Protein AF-A0A953B4J7-F1 (afdb_monomer)

Sequence (90 aa):
ARDGSAAFNTPADAAKAGAITWNYGNFITLVINFLIVAGAVFLLVRLMNKMREPGTKEPDKKDCPACAMQIPFKAVRCPYCTTELTRVVG

Nearest PDB structures (foldseek):
  7mnu-as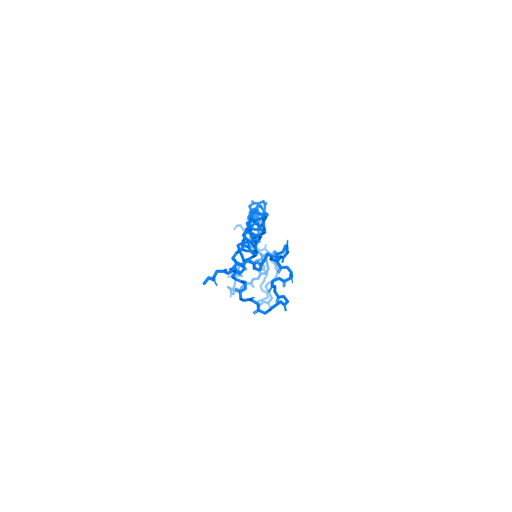sembly1_B  TM=7.026E-01  e=1.781E-01  Homo sapiens
  7mo5-assembly1_B  TM=6.550E-01  e=1.425E-01  Rattus norvegicus
  4xxb-assembly1_B  TM=5.946E-01  e=4.037E-01  Homo sapiens
  7uhy-assembly1_B-2  TM=3.809E-01  e=5.857E-01  Homo sapiens
  7m4v-assembly1_Z  TM=4.111E-01  e=9.901E+00  Acinetobacter baumannii AB0057

Secondary structure (DSSP, 8-state):
--------SSHHHHHHTT-----HHHHHHHHHHHHHHHHHHHHHHHHHHHHS-------SEEE-TTT--EEETT-SB-TTT--B-TT---

Mean predicted aligned error: 16.66 Å

Solvent-accessible surface area (backbone atoms only — not comparable to full-atom values): 5806 Å² total; per-residue (Å²): 133,88,80,96,66,85,78,59,91,42,76,70,57,38,57,73,69,71,49,86,72,81,55,57,67,60,52,50,52,52,53,51,51,51,52,52,53,52,49,52,52,49,51,50,53,51,50,53,58,61,70,46,56,88,67,73,73,66,62,66,54,39,69,37,94,88,76,68,46,81,38,55,59,85,51,54,53,42,92,87,76,66,48,74,46,82,84,74,87,130

pLDDT: mean 75.39, std 15.58, range [40.34, 96.56]

Radius of gyration: 32.68 Å; Cα contacts (8 Å, |Δi|>4): 45; chains: 1; bounding box: 55×32×88 Å

Foldseek 3Di:
DDDPDPPPVDPVSCVVVVHPPPPPVVVVVVVVVVVVVVVVVVVVVVVVVVVPPVPDPPPQWDADPVPRDTDGPPDQADPPPRDGPVPDDD

Structure (mmCIF, N/CA/C/O backbone):
data_AF-A0A953B4J7-F1
#
_entry.id   AF-A0A953B4J7-F1
#
loop_
_atom_site.group_PDB
_atom_site.id
_atom_site.type_symbol
_atom_site.label_atom_id
_atom_site.label_alt_id
_atom_site.label_comp_id
_atom_site.label_asym_id
_atom_site.label_entity_id
_atom_site.label_seq_id
_atom_site.pdbx_PDB_ins_code
_atom_site.Cartn_x
_atom_site.Cartn_y
_atom_site.Cartn_z
_atom_site.occupancy
_atom_site.B_iso_or_equiv
_atom_site.auth_seq_id
_atom_site.auth_comp_id
_atom_site.auth_asym_id
_atom_site.auth_atom_id
_atom_site.pdbx_PDB_model_num
ATOM 1 N N . ALA A 1 1 ? 34.302 -7.808 -45.796 1.00 40.84 1 ALA A N 1
ATOM 2 C CA . ALA A 1 1 ? 32.899 -7.616 -46.219 1.00 40.84 1 ALA A CA 1
ATOM 3 C C . ALA A 1 1 ? 32.053 -8.483 -45.293 1.00 40.84 1 ALA A C 1
ATOM 5 O O . ALA A 1 1 ? 32.382 -9.647 -45.167 1.00 40.84 1 ALA A O 1
ATOM 6 N N . ARG A 1 2 ? 31.294 -7.908 -44.351 1.00 51.34 2 ARG A N 1
ATOM 7 C CA . ARG A 1 2 ? 29.917 -7.403 -44.532 1.00 51.34 2 ARG A CA 1
ATOM 8 C C . ARG A 1 2 ? 29.007 -8.490 -45.089 1.00 51.34 2 ARG A C 1
ATOM 10 O O . ARG A 1 2 ? 28.949 -8.637 -46.298 1.00 51.34 2 ARG A O 1
ATOM 17 N N . ASP A 1 3 ? 28.321 -9.181 -44.193 1.00 46.28 3 ASP A N 1
ATOM 18 C CA . ASP A 1 3 ? 26.856 -9.183 -44.200 1.00 46.28 3 ASP A CA 1
ATOM 19 C C . ASP A 1 3 ? 26.291 -9.507 -42.802 1.00 46.28 3 ASP A C 1
ATOM 21 O O . ASP A 1 3 ? 25.883 -10.614 -42.470 1.00 46.28 3 ASP A O 1
ATOM 25 N N . GLY A 1 4 ? 26.252 -8.471 -41.959 1.00 55.78 4 GLY A N 1
ATOM 26 C CA . GLY A 1 4 ? 25.515 -8.444 -40.696 1.00 55.78 4 GLY A CA 1
ATOM 27 C C . GLY A 1 4 ? 24.010 -8.288 -40.917 1.00 55.78 4 GLY A C 1
ATOM 28 O O . GLY A 1 4 ? 23.433 -7.277 -40.522 1.00 55.78 4 GLY A O 1
ATOM 29 N N . SER A 1 5 ? 23.378 -9.269 -41.557 1.00 56.31 5 SER A N 1
ATOM 30 C CA . SER A 1 5 ? 21.923 -9.315 -41.737 1.00 56.31 5 SER A CA 1
ATOM 31 C C . SER A 1 5 ? 21.377 -10.720 -41.493 1.00 56.31 5 SER A C 1
ATOM 33 O O . SER A 1 5 ? 20.749 -11.318 -42.362 1.00 56.31 5 SER A O 1
ATOM 35 N N . ALA A 1 6 ? 21.572 -11.244 -40.280 1.00 58.06 6 ALA A N 1
ATOM 36 C CA . ALA A 1 6 ? 20.639 -12.233 -39.752 1.00 58.06 6 ALA A CA 1
ATOM 37 C C . ALA A 1 6 ? 19.336 -11.489 -39.424 1.00 58.06 6 ALA A C 1
ATOM 39 O O . ALA A 1 6 ? 19.159 -10.944 -38.335 1.00 58.06 6 ALA A O 1
ATOM 40 N N . ALA A 1 7 ? 18.459 -11.370 -40.421 1.00 57.66 7 ALA A N 1
ATOM 41 C CA . ALA A 1 7 ? 17.126 -10.815 -40.251 1.00 57.66 7 ALA A CA 1
ATOM 42 C C . ALA A 1 7 ? 16.277 -11.818 -39.454 1.00 57.66 7 ALA A C 1
ATOM 44 O O . ALA A 1 7 ? 15.592 -12.671 -40.015 1.00 57.66 7 ALA A O 1
ATOM 45 N N . PHE A 1 8 ? 16.356 -11.747 -38.127 1.00 55.28 8 PHE A N 1
ATOM 46 C CA . PHE A 1 8 ? 15.431 -12.458 -37.256 1.00 55.28 8 PHE A CA 1
ATOM 47 C C . PHE A 1 8 ? 14.078 -11.748 -37.334 1.00 55.28 8 PHE A C 1
ATOM 49 O O . PHE A 1 8 ? 13.884 -10.686 -36.747 1.00 55.28 8 PHE A O 1
ATOM 56 N N . ASN A 1 9 ? 13.150 -12.319 -38.102 1.00 67.94 9 ASN A N 1
ATOM 57 C CA . ASN A 1 9 ? 11.822 -11.741 -38.327 1.00 67.94 9 ASN A CA 1
ATOM 58 C C . ASN A 1 9 ? 10.952 -11.729 -37.057 1.00 67.94 9 ASN A C 1
ATOM 60 O O . ASN A 1 9 ? 9.949 -11.022 -37.006 1.00 67.94 9 ASN A O 1
ATOM 64 N N . THR A 1 10 ? 11.337 -12.482 -36.018 1.00 64.00 10 THR A N 1
ATOM 65 C CA . THR A 1 10 ? 10.678 -12.467 -34.711 1.00 64.00 10 THR A CA 1
ATOM 66 C C . THR A 1 10 ? 11.706 -12.513 -33.569 1.00 64.00 10 THR A C 1
ATOM 68 O O . THR A 1 10 ? 12.739 -13.179 -33.686 1.00 64.00 10 THR A O 1
ATOM 71 N N . PRO A 1 11 ? 11.437 -11.860 -32.421 1.00 61.19 11 PRO A N 1
ATOM 72 C CA . PRO A 1 11 ? 12.307 -11.935 -31.243 1.00 61.19 11 PRO A CA 1
ATOM 73 C C . PRO A 1 11 ? 12.413 -13.360 -30.664 1.00 61.19 11 PRO A C 1
ATOM 75 O O . PRO A 1 11 ? 13.373 -13.671 -29.961 1.00 61.19 11 PRO A O 1
ATOM 78 N N . ALA A 1 12 ? 11.463 -14.245 -30.993 1.00 63.53 12 ALA A N 1
ATOM 79 C CA . ALA A 1 12 ? 11.476 -15.650 -30.593 1.00 63.53 12 ALA A CA 1
ATOM 80 C C . ALA A 1 12 ? 12.535 -16.482 -31.343 1.00 63.53 12 ALA A C 1
ATOM 82 O O . ALA A 1 12 ? 13.082 -17.421 -30.764 1.00 63.53 12 ALA A O 1
ATOM 83 N N . ASP A 1 13 ? 12.856 -16.137 -32.594 1.00 60.88 13 ASP A N 1
ATOM 84 C CA . ASP A 1 13 ? 13.905 -16.811 -33.375 1.00 60.88 13 ASP A CA 1
ATOM 85 C C . ASP A 1 13 ? 15.315 -16.366 -32.963 1.00 60.88 13 ASP A C 1
ATOM 87 O O . ASP A 1 13 ? 16.228 -17.188 -32.888 1.00 60.88 13 ASP A O 1
ATOM 91 N N . ALA A 1 14 ? 15.486 -15.089 -32.602 1.00 58.47 14 ALA A N 1
ATOM 92 C CA . ALA A 1 14 ? 16.762 -14.560 -32.110 1.00 58.47 14 ALA A CA 1
ATOM 93 C C . ALA A 1 14 ? 17.165 -15.156 -30.744 1.00 58.47 14 ALA A C 1
ATOM 95 O O . ALA A 1 14 ? 18.338 -15.459 -30.524 1.00 58.47 14 ALA A O 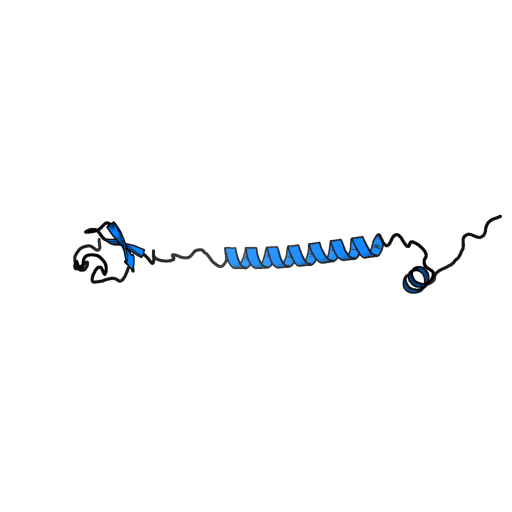1
ATOM 96 N N . ALA A 1 15 ? 16.194 -15.387 -29.849 1.00 60.06 15 ALA A N 1
ATOM 97 C CA . ALA A 1 15 ? 16.437 -15.994 -28.537 1.00 60.06 15 ALA A CA 1
ATOM 98 C C . ALA A 1 15 ? 16.843 -17.480 -28.628 1.00 60.06 15 ALA A C 1
ATOM 100 O O . ALA A 1 15 ? 17.669 -17.945 -27.843 1.00 60.06 15 ALA A O 1
ATOM 101 N N . LYS A 1 16 ? 16.298 -18.227 -29.601 1.00 60.62 16 LYS A N 1
ATOM 102 C CA . LYS A 1 16 ? 16.640 -19.643 -29.849 1.00 60.62 16 LYS A CA 1
ATOM 103 C C . LYS A 1 16 ? 18.018 -19.823 -30.488 1.00 60.62 16 LYS A C 1
ATOM 105 O O . LYS A 1 16 ? 18.657 -20.844 -30.261 1.00 60.62 16 LYS A O 1
ATOM 110 N N . ALA A 1 17 ? 18.485 -18.832 -31.248 1.00 59.97 17 ALA A N 1
ATOM 111 C CA . ALA A 1 17 ? 19.804 -18.830 -31.881 1.00 59.97 17 ALA A CA 1
ATOM 112 C C . ALA A 1 17 ? 20.964 -18.524 -30.907 1.00 59.97 17 ALA A C 1
ATOM 114 O O . ALA A 1 17 ? 22.106 -18.388 -31.342 1.00 59.97 17 ALA A O 1
ATOM 115 N N . GLY A 1 18 ? 20.694 -18.384 -29.601 1.00 54.84 18 GLY A N 1
ATOM 116 C CA . GLY A 1 18 ? 21.716 -18.092 -28.589 1.00 54.84 18 GLY A CA 1
ATOM 117 C C . GLY A 1 18 ? 22.327 -16.692 -28.706 1.00 54.84 18 GLY A C 1
ATOM 118 O O . GLY A 1 18 ? 23.334 -16.403 -28.060 1.00 54.84 18 GLY A O 1
ATOM 119 N N . ALA A 1 19 ? 21.737 -15.811 -29.520 1.00 57.97 19 ALA A N 1
ATOM 120 C CA . ALA A 1 19 ? 22.161 -14.426 -29.616 1.00 57.97 19 ALA A CA 1
ATOM 121 C C . ALA A 1 19 ? 21.782 -13.688 -28.324 1.00 57.97 19 ALA A C 1
ATOM 123 O O . ALA A 1 19 ? 20.656 -13.798 -27.837 1.00 57.97 19 ALA A O 1
ATOM 124 N N . ILE A 1 20 ? 22.713 -12.902 -27.774 1.00 57.38 20 ILE A N 1
ATOM 125 C CA . ILE A 1 20 ? 22.451 -12.018 -26.632 1.00 57.38 20 ILE A CA 1
ATOM 126 C C . ILE A 1 20 ? 21.560 -10.871 -27.127 1.00 57.38 20 ILE A C 1
ATOM 128 O O . ILE A 1 20 ? 22.021 -9.778 -27.454 1.00 57.38 20 ILE A O 1
ATOM 132 N N . THR A 1 21 ? 20.258 -11.128 -27.231 1.00 59.25 21 THR A N 1
ATOM 133 C CA . THR A 1 21 ? 19.256 -10.080 -27.413 1.00 59.25 21 THR A CA 1
ATOM 134 C C . THR A 1 21 ? 19.199 -9.268 -26.131 1.00 59.25 21 THR A C 1
ATOM 136 O O . THR A 1 21 ? 18.669 -9.716 -25.112 1.00 59.25 21 THR A O 1
ATOM 139 N N . TRP A 1 22 ? 19.741 -8.054 -26.177 1.00 61.81 22 TRP A N 1
ATOM 140 C CA . TRP A 1 22 ? 19.467 -7.032 -25.180 1.00 61.81 22 TRP A CA 1
ATOM 141 C C . TRP A 1 22 ? 17.986 -6.652 -25.284 1.00 61.81 22 TRP A C 1
ATOM 143 O O . TRP A 1 22 ? 17.604 -5.724 -25.994 1.00 61.81 22 TRP A O 1
ATOM 153 N N . ASN A 1 23 ? 17.133 -7.425 -24.608 1.00 67.38 23 ASN A N 1
ATOM 154 C CA . ASN A 1 23 ? 15.677 -7.289 -24.592 1.00 67.38 23 ASN A CA 1
ATOM 155 C C . ASN A 1 23 ? 15.232 -6.065 -23.770 1.00 67.38 23 ASN A C 1
ATOM 157 O O . ASN A 1 23 ? 14.346 -6.162 -22.920 1.00 67.38 23 ASN A O 1
ATOM 161 N N . TYR A 1 24 ? 15.840 -4.903 -24.022 1.00 73.25 24 TYR A N 1
ATOM 162 C CA . TYR A 1 24 ? 15.470 -3.635 -23.401 1.00 73.25 24 TYR A CA 1
ATOM 163 C C . TYR A 1 24 ? 13.987 -3.338 -23.606 1.00 73.25 24 TYR A C 1
ATOM 165 O O . TYR A 1 24 ? 13.327 -2.921 -22.664 1.00 73.25 24 TYR A O 1
ATOM 173 N N . GLY A 1 25 ? 13.443 -3.642 -24.791 1.00 75.69 25 GLY A N 1
ATOM 174 C CA . GLY A 1 25 ? 12.013 -3.501 -25.065 1.00 75.69 25 GLY A CA 1
ATOM 175 C C . GLY A 1 25 ? 11.148 -4.289 -24.078 1.00 75.69 25 GLY A C 1
ATOM 176 O O . GLY A 1 25 ? 10.287 -3.711 -23.428 1.00 75.69 25 GLY A O 1
ATOM 177 N N . ASN A 1 26 ? 11.432 -5.581 -23.884 1.00 81.19 26 ASN A N 1
ATOM 178 C CA . ASN A 1 26 ? 10.664 -6.420 -22.961 1.00 81.19 26 ASN A CA 1
ATOM 179 C C . ASN A 1 26 ? 10.840 -5.990 -21.496 1.00 81.19 26 ASN A C 1
ATOM 181 O O . ASN A 1 26 ? 9.869 -5.930 -20.749 1.00 81.19 26 ASN A O 1
ATOM 185 N N . PHE A 1 27 ? 12.063 -5.648 -21.080 1.00 83.12 27 PHE A N 1
ATOM 186 C CA . PHE A 1 27 ? 12.313 -5.160 -19.723 1.00 83.12 27 PHE A CA 1
ATOM 187 C C . PHE A 1 27 ? 11.550 -3.859 -19.443 1.00 83.12 27 PHE A C 1
ATOM 189 O O . PHE A 1 27 ? 10.870 -3.750 -18.427 1.00 83.12 27 PHE A O 1
ATOM 196 N N . ILE A 1 28 ? 11.591 -2.903 -20.374 1.00 86.94 28 ILE A N 1
ATOM 197 C CA . ILE A 1 28 ? 10.858 -1.639 -20.266 1.00 86.94 28 ILE A CA 1
ATOM 198 C C . ILE A 1 28 ? 9.347 -1.894 -20.248 1.00 86.94 28 ILE A C 1
ATOM 200 O O . ILE A 1 28 ? 8.653 -1.322 -19.412 1.00 86.94 28 ILE A O 1
ATOM 204 N N . THR A 1 29 ? 8.828 -2.795 -21.086 1.00 88.62 29 THR A N 1
ATOM 205 C CA . THR A 1 29 ? 7.415 -3.198 -21.046 1.00 88.62 29 THR A CA 1
ATOM 206 C C . THR A 1 29 ? 7.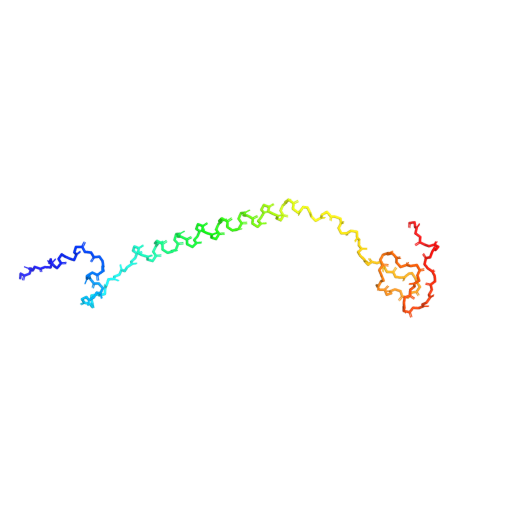034 -3.775 -19.684 1.00 88.62 29 THR A C 1
ATOM 208 O O . THR A 1 29 ? 6.005 -3.388 -19.132 1.00 88.62 29 THR A O 1
ATOM 211 N N . LEU A 1 30 ? 7.848 -4.657 -19.101 1.00 90.38 30 LEU A N 1
ATOM 212 C CA . LEU A 1 30 ? 7.592 -5.213 -17.769 1.00 90.38 30 LEU A CA 1
ATOM 213 C C . LEU A 1 30 ? 7.612 -4.129 -16.682 1.00 90.38 30 LEU A C 1
ATOM 215 O O . LEU A 1 30 ? 6.715 -4.099 -15.841 1.00 90.38 30 LEU A O 1
ATOM 219 N N . VAL A 1 31 ? 8.579 -3.209 -16.728 1.00 94.44 31 VAL A N 1
ATOM 220 C CA . VAL A 1 31 ? 8.678 -2.082 -15.786 1.00 94.44 31 VAL A CA 1
ATOM 221 C C . VAL A 1 31 ? 7.465 -1.158 -15.901 1.00 94.44 31 VAL A C 1
ATOM 223 O O . VAL A 1 31 ? 6.870 -0.803 -14.885 1.00 94.44 31 VAL A O 1
ATOM 226 N N . ILE A 1 32 ? 7.046 -0.807 -17.118 1.00 94.00 32 ILE A N 1
ATOM 227 C CA . ILE A 1 32 ? 5.862 0.029 -17.351 1.00 94.00 32 ILE A CA 1
ATOM 228 C C . ILE A 1 32 ? 4.603 -0.668 -16.822 1.00 94.00 32 ILE A C 1
ATOM 230 O O . ILE A 1 32 ? 3.827 -0.049 -16.097 1.00 94.00 32 ILE A O 1
ATOM 234 N N . ASN A 1 33 ? 4.416 -1.958 -17.114 1.00 94.25 33 ASN A N 1
ATOM 235 C CA . ASN A 1 33 ? 3.274 -2.720 -16.602 1.00 94.25 33 ASN A CA 1
ATOM 236 C C . ASN A 1 33 ? 3.262 -2.772 -15.068 1.00 94.25 33 ASN A C 1
ATOM 238 O O . ASN A 1 33 ? 2.219 -2.544 -14.454 1.00 94.25 33 ASN A O 1
ATOM 242 N N . PHE A 1 34 ? 4.417 -3.011 -14.444 1.00 95.56 34 PHE A N 1
ATOM 243 C CA . PHE A 1 34 ? 4.546 -2.996 -12.989 1.00 95.56 34 PHE A CA 1
ATOM 244 C C . PHE A 1 34 ? 4.148 -1.637 -12.398 1.00 95.56 34 PHE A C 1
ATOM 246 O O . PHE A 1 34 ? 3.362 -1.589 -11.454 1.00 95.56 34 PHE A O 1
ATOM 253 N N . LEU A 1 35 ? 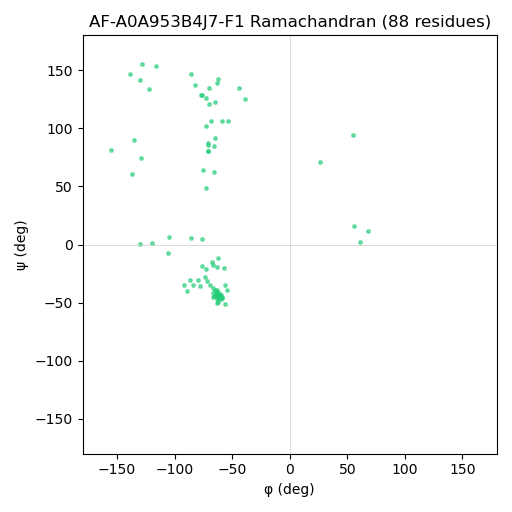4.629 -0.534 -12.980 1.00 96.56 35 LEU A N 1
ATOM 254 C CA . LEU A 1 35 ? 4.311 0.818 -12.516 1.00 96.56 35 LEU A CA 1
ATOM 255 C C . LEU A 1 35 ? 2.826 1.170 -12.685 1.00 96.56 35 LEU A C 1
ATOM 257 O O . LEU A 1 35 ? 2.250 1.783 -11.786 1.00 96.56 35 LEU A O 1
ATOM 261 N N . ILE A 1 36 ? 2.189 0.753 -13.785 1.00 96.38 36 ILE A N 1
ATOM 262 C CA . ILE A 1 36 ? 0.750 0.966 -14.011 1.00 96.38 36 ILE A CA 1
ATOM 263 C C . ILE A 1 36 ? -0.071 0.232 -12.946 1.00 96.38 36 ILE A C 1
ATOM 265 O O . ILE A 1 36 ? -0.933 0.838 -12.307 1.00 96.38 36 ILE A O 1
ATOM 269 N N . VAL A 1 37 ? 0.207 -1.056 -12.722 1.00 96.06 37 VAL A N 1
ATOM 270 C CA . VAL A 1 37 ? -0.527 -1.867 -11.738 1.00 96.06 37 VAL A CA 1
ATOM 271 C C . VAL A 1 37 ? -0.276 -1.358 -10.317 1.00 96.06 37 VAL A C 1
ATOM 273 O O . VAL A 1 37 ? -1.227 -1.187 -9.554 1.00 96.06 37 VAL A O 1
ATOM 276 N N . ALA A 1 38 ? 0.975 -1.049 -9.967 1.00 95.81 38 ALA A N 1
ATOM 277 C CA . ALA A 1 38 ? 1.324 -0.486 -8.665 1.00 95.81 38 ALA A CA 1
ATOM 278 C C . ALA A 1 38 ? 0.614 0.854 -8.417 1.00 95.81 38 ALA A C 1
ATOM 280 O O . ALA A 1 38 ? 0.049 1.060 -7.342 1.00 95.81 38 ALA A O 1
ATOM 281 N N . GLY A 1 39 ? 0.577 1.738 -9.419 1.00 95.75 39 GLY A N 1
ATOM 282 C CA . GLY A 1 39 ? -0.152 3.004 -9.354 1.00 95.75 39 GLY A CA 1
ATOM 283 C C . GLY A 1 39 ? -1.661 2.811 -9.183 1.00 95.75 39 GLY A C 1
ATOM 284 O O . GLY A 1 39 ? -2.269 3.464 -8.334 1.00 95.75 39 GLY A O 1
ATOM 285 N N . ALA A 1 40 ? -2.263 1.880 -9.927 1.00 95.31 40 ALA A N 1
ATOM 286 C CA . ALA A 1 40 ? -3.688 1.570 -9.827 1.00 95.31 40 ALA A CA 1
ATOM 287 C C . ALA A 1 40 ? -4.068 1.029 -8.437 1.00 95.31 40 ALA A C 1
ATOM 289 O O . ALA A 1 40 ? -5.013 1.523 -7.818 1.00 95.31 40 ALA A O 1
ATOM 290 N N . VAL A 1 41 ? -3.300 0.069 -7.909 1.00 94.69 41 VAL A N 1
ATOM 291 C CA . VAL A 1 41 ? -3.514 -0.484 -6.560 1.00 94.69 41 VAL A CA 1
ATOM 292 C C . VAL A 1 41 ? -3.299 0.588 -5.492 1.00 94.69 41 VAL A C 1
ATOM 294 O O . VAL A 1 41 ? -4.108 0.705 -4.572 1.00 94.69 41 VAL A O 1
ATOM 297 N N . PHE A 1 42 ? -2.259 1.416 -5.621 1.00 94.38 42 PHE A N 1
ATOM 298 C CA . PHE A 1 42 ? -1.995 2.511 -4.687 1.00 94.38 42 PHE A CA 1
ATOM 299 C C . PHE A 1 42 ? -3.154 3.512 -4.632 1.00 94.38 42 PHE A C 1
ATOM 301 O O . PHE A 1 42 ? -3.602 3.878 -3.544 1.00 94.38 42 PHE A O 1
ATOM 308 N N . LEU A 1 43 ? -3.670 3.938 -5.789 1.00 92.12 43 LEU A N 1
ATOM 309 C CA . LEU A 1 43 ? -4.816 4.846 -5.853 1.00 92.12 43 LEU A CA 1
ATOM 310 C C . LEU A 1 43 ? -6.080 4.209 -5.269 1.00 92.12 43 LEU A C 1
ATOM 312 O O . LEU A 1 43 ? -6.803 4.886 -4.538 1.00 92.12 43 LEU A O 1
ATOM 316 N N . LEU A 1 44 ? -6.316 2.920 -5.522 1.00 92.31 44 LEU A N 1
ATOM 317 C CA . LEU A 1 44 ? -7.444 2.181 -4.957 1.00 92.31 44 LEU A CA 1
ATOM 318 C C . LEU A 1 44 ? -7.365 2.108 -3.425 1.00 92.31 44 LEU A C 1
ATOM 320 O O . LEU A 1 44 ? -8.320 2.481 -2.745 1.00 92.31 44 LEU A O 1
ATOM 324 N N . VAL A 1 45 ? -6.216 1.718 -2.866 1.00 90.56 45 VAL A N 1
ATOM 325 C CA . VAL A 1 45 ? -6.008 1.668 -1.408 1.00 90.56 45 VAL A CA 1
ATOM 326 C C . VAL A 1 45 ? -6.108 3.063 -0.797 1.00 90.56 45 VAL A C 1
ATOM 328 O O . VAL A 1 45 ? -6.749 3.230 0.239 1.00 90.56 45 VAL A O 1
ATOM 331 N N . ARG A 1 46 ? -5.535 4.086 -1.442 1.00 86.75 46 ARG A N 1
ATOM 332 C CA . ARG A 1 46 ? -5.632 5.479 -0.985 1.00 86.75 46 ARG A CA 1
ATOM 333 C C . ARG A 1 46 ? -7.078 5.964 -0.967 1.00 86.75 46 ARG A C 1
ATOM 335 O O . ARG A 1 46 ? -7.472 6.639 -0.021 1.00 86.75 46 ARG A O 1
ATOM 342 N N . LEU A 1 47 ? -7.863 5.629 -1.988 1.00 85.25 47 LEU A N 1
ATOM 343 C CA . LEU A 1 47 ? -9.274 5.985 -2.068 1.00 85.25 47 LEU A CA 1
ATOM 344 C C . LEU A 1 47 ? -10.083 5.269 -0.981 1.00 85.25 47 LEU A C 1
ATOM 346 O O . LEU A 1 47 ? -10.847 5.916 -0.269 1.00 85.25 47 LEU A O 1
ATOM 350 N N . MET A 1 48 ? -9.855 3.969 -0.787 1.00 84.56 48 MET A N 1
ATOM 351 C CA . MET A 1 48 ? -10.494 3.192 0.279 1.00 84.56 48 MET A CA 1
ATOM 352 C C . MET A 1 48 ? -10.109 3.689 1.674 1.00 84.56 48 MET A C 1
ATOM 354 O O . MET A 1 48 ? -10.966 3.751 2.548 1.00 84.56 48 MET A O 1
ATOM 358 N N . ASN A 1 49 ? -8.852 4.076 1.889 1.00 82.25 49 ASN A N 1
ATOM 359 C CA . ASN A 1 49 ? -8.381 4.617 3.163 1.00 82.25 49 ASN A CA 1
ATOM 360 C C . ASN A 1 49 ? -8.812 6.076 3.389 1.00 82.25 49 ASN A C 1
ATOM 362 O O . ASN A 1 49 ? -8.778 6.547 4.514 1.00 82.25 49 ASN A O 1
ATOM 366 N N . LYS A 1 50 ? -9.203 6.801 2.332 1.00 75.88 50 LYS A N 1
ATOM 367 C CA . LYS A 1 50 ? -9.800 8.142 2.435 1.00 75.88 50 LYS A CA 1
ATOM 368 C C . LYS A 1 50 ? -11.309 8.074 2.696 1.00 75.88 50 LYS A C 1
ATOM 370 O O . LYS A 1 50 ? -11.834 8.935 3.385 1.00 75.88 50 LYS A O 1
ATOM 375 N N . MET A 1 51 ? -11.995 7.072 2.136 1.00 68.31 51 MET A N 1
ATOM 376 C CA . MET A 1 51 ? -13.425 6.816 2.373 1.00 68.31 51 MET A CA 1
ATOM 377 C C . MET A 1 51 ? -13.690 6.084 3.687 1.00 68.31 51 MET A C 1
ATOM 379 O O . MET A 1 51 ? -14.714 6.315 4.321 1.00 68.31 51 MET A O 1
ATOM 383 N N . ARG A 1 52 ? -12.760 5.238 4.135 1.00 66.69 52 ARG A N 1
ATOM 384 C CA . ARG A 1 52 ? -12.632 4.940 5.556 1.00 66.69 52 ARG A CA 1
ATOM 385 C C . ARG A 1 52 ? -12.070 6.189 6.213 1.00 66.69 52 ARG A C 1
ATOM 387 O O . ARG A 1 52 ? -10.880 6.257 6.504 1.00 66.69 52 ARG A O 1
ATOM 394 N N . GLU A 1 53 ? -12.934 7.166 6.482 1.00 61.41 53 GLU A N 1
ATOM 395 C CA . GLU A 1 53 ? -12.695 8.000 7.652 1.00 61.41 53 GLU A CA 1
ATOM 396 C C . GLU A 1 53 ? -12.293 7.032 8.777 1.00 61.41 53 GLU A C 1
ATOM 398 O O . GLU A 1 53 ? -12.921 5.969 8.914 1.00 61.41 53 GLU A O 1
ATOM 403 N N . PRO A 1 54 ? -11.248 7.311 9.570 1.00 61.84 54 PRO A N 1
ATOM 404 C CA . PRO A 1 54 ? -11.102 6.691 10.874 1.00 61.84 54 PRO A CA 1
ATOM 405 C C . PRO A 1 54 ? -12.260 7.216 11.731 1.00 61.84 54 PRO A C 1
ATOM 407 O O . PRO A 1 54 ? -12.055 7.948 12.691 1.00 61.84 54 PRO A O 1
ATOM 410 N N . GLY A 1 55 ? -13.491 6.911 11.312 1.00 54.16 55 GLY A N 1
ATOM 411 C CA . GLY A 1 55 ? -14.721 7.208 11.987 1.00 54.16 55 GLY A CA 1
ATOM 412 C C . GLY A 1 55 ? -14.565 6.523 13.309 1.00 54.16 55 GLY A C 1
ATOM 413 O O . GLY A 1 55 ? -14.509 5.295 13.358 1.00 54.16 55 GLY A O 1
ATOM 414 N N . THR A 1 56 ? -14.333 7.359 14.315 1.00 53.31 56 THR A N 1
ATOM 415 C CA . THR A 1 56 ? -14.692 7.143 15.700 1.00 53.31 56 THR A CA 1
ATOM 416 C C . THR A 1 56 ? -14.768 5.661 16.013 1.00 53.31 56 THR A C 1
ATOM 418 O O . THR A 1 56 ? -15.846 5.102 16.199 1.00 53.31 56 THR A O 1
ATOM 421 N N . LYS A 1 57 ? -13.611 4.990 16.046 1.00 57.66 57 LYS A N 1
ATOM 422 C CA . LYS A 1 57 ? -13.518 3.839 16.930 1.00 57.66 57 LYS A CA 1
ATOM 423 C C . LYS A 1 57 ? -13.668 4.475 18.294 1.00 57.66 57 LYS A C 1
ATOM 425 O O . LYS A 1 57 ? -12.697 5.024 18.814 1.00 57.66 57 LYS A O 1
ATOM 430 N N . GLU A 1 58 ? -14.912 4.543 18.776 1.00 60.25 58 GLU A N 1
ATOM 431 C CA . GLU A 1 58 ? -15.194 4.804 20.180 1.00 60.25 58 GLU A CA 1
ATOM 432 C C . GLU A 1 58 ? -14.130 4.028 20.944 1.00 60.25 58 GLU A C 1
ATOM 434 O O . GLU A 1 58 ? -13.919 2.858 20.608 1.00 60.25 58 GLU A O 1
ATOM 439 N N . PRO A 1 59 ? -13.360 4.679 21.829 1.00 65.56 59 PRO A N 1
ATOM 440 C CA . PRO A 1 59 ? -12.223 4.033 22.450 1.00 65.56 59 PRO A CA 1
ATOM 441 C C . PRO A 1 59 ? -12.722 2.730 23.072 1.00 65.56 59 PRO A C 1
ATOM 443 O O . PRO A 1 59 ? -13.431 2.751 24.072 1.00 65.56 59 PRO A O 1
ATOM 446 N N . ASP A 1 60 ? -12.384 1.589 22.452 1.0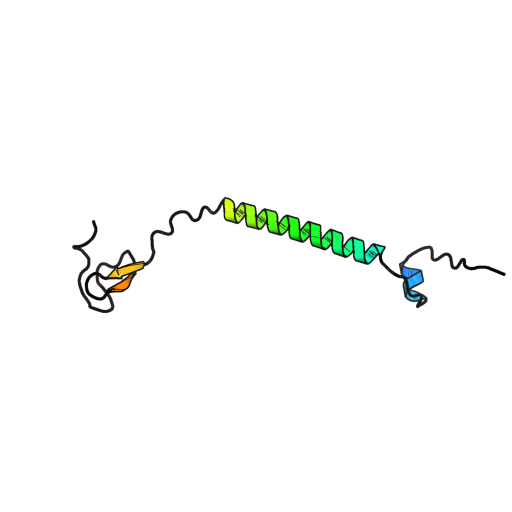0 73.06 60 ASP A N 1
ATOM 447 C CA . ASP A 1 60 ? -12.844 0.259 22.884 1.00 73.06 60 ASP A CA 1
ATOM 448 C C . ASP A 1 60 ? -12.451 -0.001 24.345 1.00 73.06 60 ASP A C 1
ATOM 450 O O . ASP A 1 60 ? -13.026 -0.848 25.035 1.00 73.06 60 ASP A O 1
ATOM 454 N N . LYS A 1 61 ? -11.459 0.760 24.819 1.00 81.69 61 LYS A N 1
ATOM 455 C CA . LYS A 1 61 ? -10.852 0.686 26.132 1.00 81.69 61 LYS A CA 1
ATOM 456 C C . LYS A 1 61 ? -10.966 2.028 26.853 1.00 81.69 61 LYS A C 1
ATOM 458 O O . LYS A 1 61 ? -10.629 3.065 26.290 1.00 81.69 61 LYS A O 1
ATOM 463 N N . LYS A 1 62 ? -11.379 1.976 28.116 1.00 80.50 62 LYS A N 1
ATOM 464 C CA . LYS A 1 62 ? -11.290 3.066 29.096 1.00 80.50 62 LYS A CA 1
ATOM 465 C C . LYS A 1 62 ? -10.365 2.633 30.229 1.00 80.50 62 LYS A C 1
ATOM 467 O O . LYS A 1 62 ? -10.248 1.436 30.497 1.00 80.50 62 LYS A O 1
ATOM 472 N N . ASP A 1 63 ? -9.736 3.576 30.912 1.00 85.75 63 ASP A N 1
ATOM 473 C CA . ASP A 1 63 ? -8.965 3.271 32.115 1.00 85.75 63 ASP A CA 1
ATOM 474 C C . ASP A 1 63 ? -9.891 3.174 33.332 1.00 85.75 63 ASP A C 1
ATOM 476 O O . ASP A 1 63 ? -10.830 3.956 33.505 1.00 85.75 63 ASP A O 1
ATOM 480 N N . CYS A 1 64 ? -9.659 2.174 34.180 1.00 84.75 64 CYS A N 1
ATOM 481 C CA . CYS A 1 64 ? -10.414 2.019 35.415 1.00 84.75 64 CYS A CA 1
ATOM 482 C C . CYS A 1 64 ? -9.991 3.092 36.445 1.00 84.75 64 CYS A C 1
ATOM 484 O O . CYS A 1 64 ? -8.819 3.119 36.812 1.00 84.75 64 CYS A O 1
ATOM 486 N N . PRO A 1 65 ? -10.904 3.900 37.018 1.00 83.00 65 PRO A N 1
ATOM 487 C CA . PRO A 1 65 ? -10.556 4.940 37.996 1.00 83.00 65 PRO A CA 1
ATOM 488 C C . PRO A 1 65 ? -10.024 4.393 39.332 1.00 83.00 65 PRO A C 1
ATOM 490 O O . PRO A 1 65 ? -9.415 5.132 40.094 1.00 83.00 65 PRO A O 1
ATOM 493 N N . ALA A 1 66 ? -10.255 3.111 39.635 1.00 87.56 66 ALA A N 1
ATOM 494 C CA . ALA A 1 66 ? -9.818 2.494 40.888 1.00 87.56 66 ALA A CA 1
ATOM 495 C C . ALA A 1 66 ? -8.430 1.840 40.796 1.00 87.56 66 ALA A C 1
ATOM 497 O O . ALA A 1 66 ? -7.688 1.841 41.771 1.00 87.56 66 ALA A O 1
ATOM 498 N N . CYS A 1 67 ? -8.085 1.254 39.644 1.00 89.00 67 CYS A N 1
ATOM 499 C CA . CYS A 1 67 ? -6.858 0.461 39.482 1.00 89.00 67 CYS A CA 1
ATOM 500 C C . CYS A 1 67 ? -5.999 0.845 38.268 1.00 89.00 67 CYS A C 1
ATOM 502 O O . CYS A 1 67 ? -4.972 0.213 38.045 1.00 89.00 67 CYS A O 1
ATOM 504 N N . ALA A 1 68 ? -6.413 1.843 37.477 1.00 86.94 68 ALA A N 1
ATOM 505 C CA . ALA A 1 68 ? -5.727 2.343 36.279 1.00 86.94 68 ALA A CA 1
ATOM 506 C C . ALA A 1 68 ? -5.435 1.294 35.185 1.00 86.94 68 ALA A C 1
ATOM 508 O O . ALA A 1 68 ? -4.632 1.533 34.290 1.00 86.94 68 ALA A O 1
ATOM 509 N N . MET A 1 69 ? -6.083 0.126 35.230 1.00 85.06 69 MET A N 1
ATOM 510 C CA . MET A 1 69 ? -5.962 -0.886 34.178 1.00 85.06 69 MET A CA 1
ATOM 511 C C . MET A 1 69 ? -6.945 -0.624 33.032 1.00 85.06 69 MET A C 1
ATOM 513 O O . MET A 1 69 ? -8.072 -0.172 33.259 1.00 85.06 69 MET A O 1
ATOM 517 N N . GLN A 1 70 ? -6.531 -0.969 31.807 1.00 88.31 70 GLN A N 1
ATOM 518 C CA . GLN A 1 70 ? -7.359 -0.854 30.606 1.00 88.31 70 GLN A CA 1
ATOM 519 C C . GLN A 1 70 ? -8.496 -1.877 30.626 1.00 88.31 70 GLN A C 1
ATOM 521 O O . GLN A 1 70 ? -8.267 -3.087 30.645 1.00 88.31 70 GLN A O 1
ATOM 526 N N . ILE A 1 71 ? -9.729 -1.390 30.568 1.00 85.56 71 ILE A N 1
ATOM 527 C CA . ILE A 1 71 ? -10.955 -2.189 30.628 1.00 85.56 71 ILE A CA 1
ATOM 528 C C . ILE A 1 71 ? -11.882 -1.842 29.458 1.00 85.56 71 ILE A C 1
ATOM 530 O O . ILE A 1 71 ? -11.801 -0.734 28.926 1.00 85.56 71 ILE A O 1
ATOM 534 N N . PRO A 1 72 ? -12.784 -2.748 29.038 1.00 84.25 72 PRO A N 1
ATOM 535 C CA . PRO A 1 72 ? -13.683 -2.449 27.932 1.00 84.25 72 PRO A CA 1
ATOM 536 C C . PRO A 1 72 ? -14.607 -1.272 28.270 1.00 84.25 72 PRO A C 1
ATOM 538 O O . PRO A 1 72 ? -15.093 -1.155 29.399 1.00 84.25 72 PRO A O 1
ATOM 541 N N . PHE A 1 73 ? -14.891 -0.411 27.290 1.00 81.62 73 PHE A N 1
ATOM 542 C CA . PHE A 1 73 ? -15.686 0.809 27.499 1.00 81.62 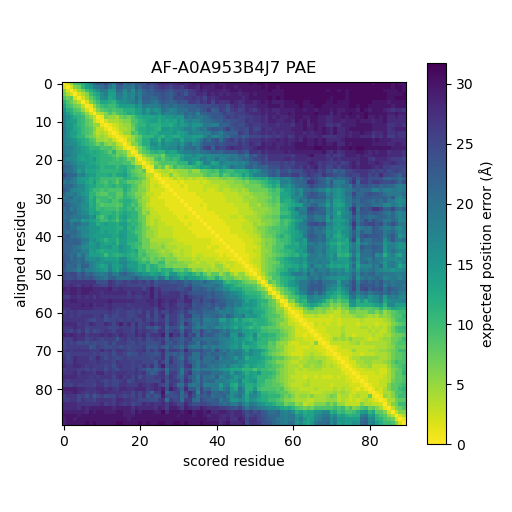73 PHE A CA 1
ATOM 543 C C . PHE A 1 73 ? -17.069 0.531 28.112 1.00 81.62 73 PHE A C 1
ATOM 545 O O . PHE A 1 73 ? -17.542 1.267 28.977 1.00 81.62 73 PHE A O 1
ATOM 552 N N . LYS A 1 74 ? -17.682 -0.603 27.757 1.00 80.56 74 LYS A N 1
ATOM 553 C CA . LYS A 1 74 ? -18.992 -1.049 28.265 1.00 80.56 74 LYS A CA 1
ATOM 554 C C . LYS A 1 74 ? -18.924 -1.829 29.591 1.00 80.56 74 LYS A C 1
ATOM 556 O O . LYS A 1 74 ? -19.941 -2.345 30.044 1.00 80.56 74 LYS A O 1
ATOM 561 N N . ALA A 1 75 ? -17.753 -1.937 30.229 1.00 82.88 75 ALA A N 1
ATOM 562 C CA . ALA A 1 75 ? -17.610 -2.647 31.500 1.00 82.88 75 ALA A CA 1
ATOM 563 C C . ALA A 1 75 ? -18.393 -1.954 32.626 1.00 82.88 75 ALA A C 1
ATOM 565 O O . ALA A 1 75 ? -18.140 -0.785 32.939 1.00 82.88 75 ALA A O 1
ATOM 566 N N . VAL A 1 76 ? -19.296 -2.717 33.248 1.00 85.56 76 VAL A N 1
ATOM 567 C CA . VAL A 1 76 ? -20.067 -2.354 34.452 1.00 85.56 76 VAL A CA 1
ATOM 568 C C . VAL A 1 76 ? -19.280 -2.688 35.729 1.00 85.56 76 VAL A C 1
ATOM 570 O O . VAL A 1 76 ? -19.382 -1.984 36.731 1.00 85.56 76 VAL A O 1
ATOM 573 N N . ARG A 1 77 ? -18.433 -3.725 35.676 1.00 87.75 77 ARG A N 1
ATOM 574 C CA . ARG A 1 77 ? -17.486 -4.116 36.730 1.00 87.75 77 ARG A CA 1
ATOM 575 C C . ARG A 1 77 ? -16.086 -4.315 36.163 1.00 87.75 77 ARG A C 1
ATOM 577 O O . ARG A 1 77 ? -15.933 -4.850 35.066 1.00 87.75 77 ARG A O 1
ATOM 584 N N . CYS A 1 78 ? -15.072 -3.900 36.918 1.00 89.62 78 CYS A N 1
ATOM 585 C CA . CYS A 1 78 ? -13.675 -4.107 36.547 1.00 89.62 78 CYS A CA 1
ATOM 586 C C . CYS A 1 78 ? -13.251 -5.574 36.787 1.00 89.62 78 CYS A C 1
ATOM 588 O O . CYS A 1 78 ? -13.425 -6.057 37.905 1.00 89.62 78 CYS A O 1
ATOM 590 N N . PRO A 1 79 ? -12.650 -6.278 35.807 1.00 87.88 79 PRO A N 1
ATOM 591 C CA . PRO A 1 79 ? -12.182 -7.658 35.986 1.00 87.88 79 PRO A CA 1
ATOM 592 C C . PRO A 1 79 ? -10.930 -7.769 36.869 1.00 87.88 79 PRO A C 1
ATOM 594 O O . PRO A 1 79 ? -10.664 -8.832 37.413 1.00 87.88 79 PRO A O 1
ATOM 597 N N . TYR A 1 80 ? -10.167 -6.683 37.019 1.00 89.94 8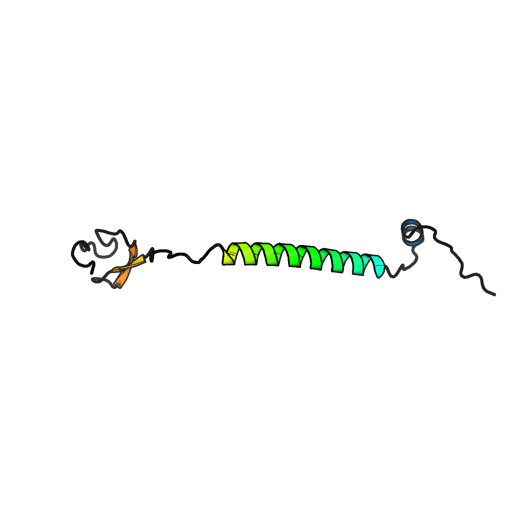0 TYR A N 1
ATOM 598 C CA . TYR A 1 80 ? -8.908 -6.683 37.766 1.00 89.94 80 TYR A CA 1
ATOM 599 C C . TYR A 1 80 ? -9.088 -6.365 39.249 1.00 89.94 80 TYR A C 1
ATOM 601 O O . TYR A 1 80 ? -8.436 -6.966 40.094 1.00 89.94 80 TYR A O 1
ATOM 609 N N . CYS A 1 81 ? -9.975 -5.418 39.571 1.00 91.88 81 CYS A N 1
ATOM 610 C CA . CYS A 1 81 ? -10.187 -4.953 40.944 1.00 91.88 81 CYS A CA 1
ATOM 611 C C . CYS A 1 81 ? -11.616 -5.165 41.457 1.00 91.88 81 CYS A C 1
ATOM 613 O O . CYS A 1 81 ? -11.921 -4.777 42.579 1.00 91.88 81 CYS A O 1
ATOM 615 N N . THR A 1 82 ? -12.513 -5.762 40.662 1.00 87.25 82 THR A N 1
ATOM 616 C CA . THR A 1 82 ? -13.921 -6.072 41.008 1.00 87.25 82 THR A CA 1
ATOM 617 C C . THR A 1 82 ? -14.820 -4.870 41.343 1.00 87.25 82 THR A C 1
ATOM 619 O O . THR A 1 82 ? -16.012 -5.036 41.611 1.00 87.25 82 THR A O 1
ATOM 622 N N . THR A 1 83 ? -14.291 -3.646 41.255 1.00 85.94 83 THR A N 1
ATOM 623 C CA . THR A 1 83 ? -15.017 -2.394 41.506 1.00 85.94 83 THR A CA 1
ATOM 624 C C . THR A 1 83 ? -16.156 -2.184 40.506 1.00 85.94 83 THR A C 1
ATOM 626 O O . THR A 1 83 ? -15.995 -2.426 39.305 1.00 85.94 83 THR A O 1
ATOM 629 N N . GLU A 1 84 ? -17.302 -1.705 40.995 1.00 87.75 84 GLU A N 1
ATOM 630 C CA . GLU A 1 84 ? -18.427 -1.269 40.161 1.00 87.75 84 GLU A CA 1
ATOM 631 C C . GLU A 1 84 ? -18.158 0.108 39.549 1.00 87.75 84 GLU A C 1
ATOM 633 O O . GLU A 1 84 ? -17.811 1.061 40.241 1.00 87.75 84 GLU A O 1
ATOM 638 N N . LEU A 1 85 ? -18.327 0.206 38.232 1.00 81.31 85 LEU A N 1
ATOM 639 C CA . LEU A 1 85 ? -18.016 1.391 37.424 1.00 81.31 85 LEU A CA 1
ATOM 640 C C . LEU A 1 85 ? -19.271 2.159 36.995 1.00 81.31 85 LEU A C 1
ATOM 642 O O . LEU A 1 85 ? -19.186 3.122 36.241 1.00 81.31 85 LEU A O 1
ATOM 646 N N . THR A 1 86 ? -20.434 1.753 37.503 1.00 67.88 86 THR A N 1
ATOM 647 C CA . THR A 1 86 ? -21.761 2.329 37.233 1.00 67.88 86 THR A CA 1
ATOM 648 C C . THR A 1 86 ? -21.920 3.786 37.663 1.00 67.88 86 THR A C 1
ATOM 650 O O . THR A 1 86 ? -22.909 4.410 37.295 1.00 67.88 86 THR A O 1
ATOM 653 N N . ARG A 1 87 ? -20.976 4.345 38.431 1.00 60.75 87 ARG A N 1
ATOM 654 C CA . ARG A 1 87 ? -21.096 5.680 39.040 1.00 60.75 87 ARG A CA 1
ATOM 655 C C . ARG A 1 87 ? -20.251 6.775 38.384 1.00 60.75 87 ARG A C 1
ATOM 657 O O . ARG A 1 87 ? -20.386 7.929 38.769 1.00 60.75 87 ARG A O 1
ATOM 664 N N . VAL A 1 88 ? -19.371 6.443 37.439 1.00 55.88 88 VAL A N 1
ATOM 665 C CA . VAL A 1 88 ? -18.408 7.405 36.874 1.00 55.88 88 VAL A CA 1
ATOM 666 C C . VAL A 1 88 ? -18.476 7.359 35.353 1.00 55.88 88 VAL A C 1
ATOM 668 O O . VAL A 1 88 ? -17.632 6.761 34.693 1.00 55.88 88 VAL A O 1
ATOM 671 N N . VAL A 1 89 ? -19.537 7.941 34.800 1.00 46.97 89 VAL A N 1
ATOM 672 C CA . VAL A 1 89 ? -19.617 8.278 33.375 1.00 46.97 89 VAL A CA 1
ATOM 673 C C . VAL A 1 89 ? -20.194 9.686 33.289 1.0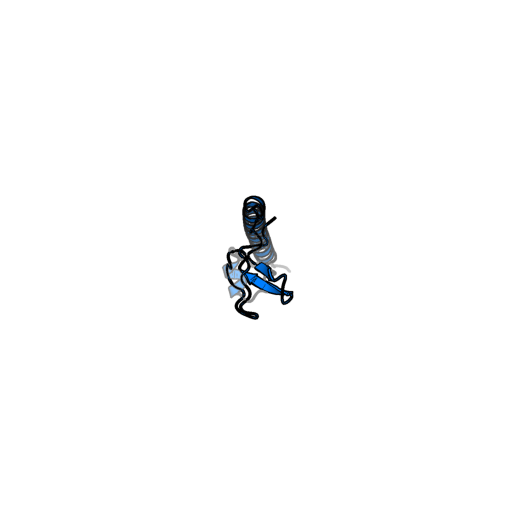0 46.97 89 VAL A C 1
ATOM 675 O O . VAL A 1 89 ? -21.408 9.878 33.299 1.00 46.97 89 VAL A O 1
ATOM 678 N N . GLY A 1 90 ? -19.285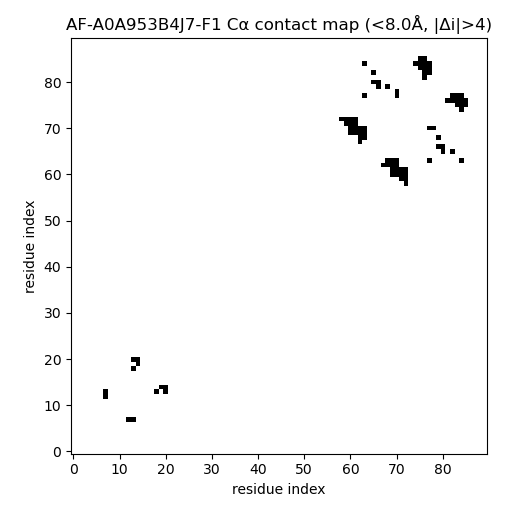 10.654 33.301 1.00 40.34 90 GLY A N 1
ATOM 679 C CA . GLY A 1 90 ? -19.474 12.042 32.904 1.00 40.34 90 GLY A CA 1
ATOM 680 C C . GLY A 1 90 ? -18.212 12.455 32.176 1.00 40.34 90 GLY A C 1
ATOM 681 O O . GLY A 1 90 ? -17.136 12.239 32.776 1.00 40.34 90 GLY A O 1
#